Protein AF-A0A0C3NLY5-F1 (afdb_monomer_lite)

Foldseek 3Di:
DVVVVVVVVVVVVVCVVVVVVVVVVVVVVVVVVVVVVVQVVCVVVQWHQDPVGIDHPPPDPPPVVVVVVVVVVVVVVVVVVVVVVVVVVD

Radius of gyration: 30.66 Å; chains: 1; bounding box: 69×48×67 Å

Organism: NCBI:txid870435

Secondary structure (DSSP, 8-state):
-HHHHHHHHHHHHHHHHHHHHHHHHHHHHHHHHHHHHHHHHHHHTTEEEETTEEEE-------HHHHHHHHHHHHHHHHHHHHHHHHS--

Sequence (90 aa):
MARWIDVFSLSVTTMIFVGMILAIIYFARRISSTVEVTKESLKNRGISISDSGVSIKTNKRFDMEHYVDATQRFVLRRHQASNFYLTINN

Structure (mmCIF, N/CA/C/O backbone):
data_AF-A0A0C3NLY5-F1
#
_entry.id   AF-A0A0C3NLY5-F1
#
loop_
_atom_site.group_PDB
_atom_site.id
_atom_site.type_symbol
_atom_site.label_atom_id
_atom_site.label_alt_id
_atom_site.label_comp_id
_atom_site.label_asym_id
_atom_site.label_entity_id
_atom_site.label_seq_id
_atom_site.pdbx_PDB_ins_code
_atom_site.Cartn_x
_atom_site.Cartn_y
_atom_site.Cartn_z
_atom_site.occupancy
_atom_site.B_iso_or_equiv
_atom_site.auth_seq_id
_atom_site.auth_comp_id
_atom_site.auth_asym_id
_atom_site.auth_atom_id
_atom_site.pdbx_PDB_model_num
ATOM 1 N N . MET A 1 1 ? 28.807 2.265 -32.059 1.00 62.03 1 MET A N 1
ATOM 2 C CA . MET A 1 1 ? 28.425 2.767 -30.718 1.00 62.03 1 MET A CA 1
ATOM 3 C C . MET A 1 1 ? 27.009 2.360 -30.285 1.00 62.03 1 MET A C 1
ATOM 5 O O . MET A 1 1 ? 26.785 2.278 -29.089 1.00 62.03 1 MET A O 1
ATOM 9 N N . ALA A 1 2 ? 26.090 2.002 -31.196 1.00 70.62 2 ALA A N 1
ATOM 10 C CA . ALA A 1 2 ? 24.723 1.577 -30.845 1.00 70.62 2 ALA A CA 1
ATOM 11 C C . ALA A 1 2 ? 24.630 0.279 -30.002 1.00 70.62 2 ALA A C 1
ATOM 13 O O . ALA A 1 2 ? 23.867 0.217 -29.052 1.00 70.62 2 ALA A O 1
ATOM 14 N N . ARG A 1 3 ? 25.476 -0.733 -30.249 1.00 82.44 3 ARG A N 1
ATOM 15 C CA . ARG A 1 3 ? 25.387 -2.029 -29.534 1.00 82.44 3 ARG A CA 1
ATOM 16 C C . ARG A 1 3 ? 25.601 -1.951 -28.015 1.00 82.44 3 ARG A C 1
ATOM 18 O O . ARG A 1 3 ? 25.010 -2.735 -27.286 1.00 82.44 3 ARG A O 1
ATOM 25 N N . TRP A 1 4 ? 26.447 -1.036 -27.538 1.00 87.31 4 TRP A N 1
ATOM 26 C CA . TRP A 1 4 ? 26.685 -0.859 -26.098 1.00 87.31 4 TRP A CA 1
ATOM 27 C C . TRP A 1 4 ? 25.548 -0.091 -25.420 1.00 87.31 4 TRP A C 1
ATOM 29 O O . TRP A 1 4 ? 25.200 -0.405 -24.284 1.00 87.31 4 TRP A O 1
ATOM 39 N N . ILE A 1 5 ? 24.942 0.870 -26.130 1.00 91.19 5 ILE A N 1
ATOM 40 C CA . ILE A 1 5 ? 23.796 1.624 -25.614 1.00 91.19 5 ILE A CA 1
ATOM 41 C C . ILE A 1 5 ? 22.552 0.738 -25.511 1.00 91.19 5 ILE A C 1
ATOM 43 O O . ILE A 1 5 ? 21.815 0.863 -24.542 1.00 91.19 5 ILE A O 1
ATOM 47 N N . ASP A 1 6 ? 22.364 -0.204 -26.440 1.00 88.94 6 ASP A N 1
ATOM 48 C CA . ASP A 1 6 ? 21.241 -1.148 -26.403 1.00 88.94 6 ASP A CA 1
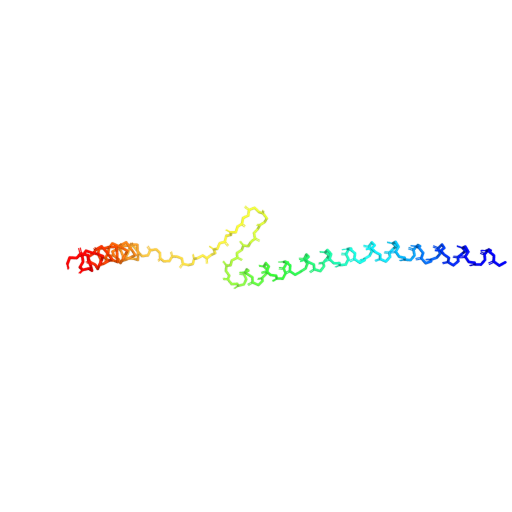ATOM 49 C C . ASP A 1 6 ? 21.335 -2.122 -25.226 1.00 88.94 6 ASP A C 1
ATOM 51 O O . ASP A 1 6 ? 20.353 -2.352 -24.528 1.00 88.94 6 ASP A O 1
ATOM 55 N N . VAL A 1 7 ? 22.523 -2.667 -24.947 1.00 91.38 7 VAL A N 1
ATOM 56 C CA . VAL A 1 7 ? 22.715 -3.571 -23.797 1.00 91.38 7 VAL A CA 1
ATOM 57 C C . VAL A 1 7 ? 22.537 -2.824 -22.475 1.00 91.38 7 VAL A C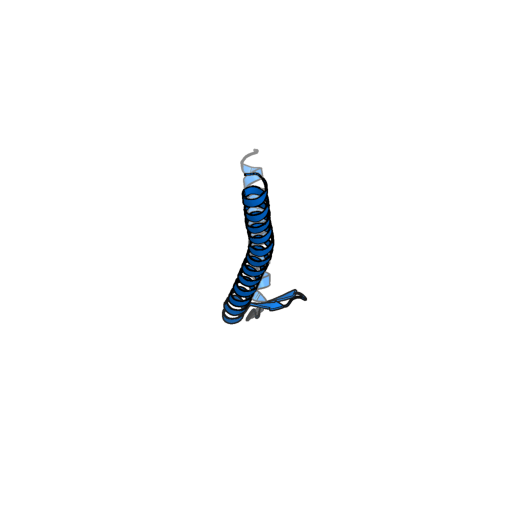 1
ATOM 59 O O . VAL A 1 7 ? 21.956 -3.357 -21.529 1.00 91.38 7 VAL A O 1
ATOM 62 N N . PHE A 1 8 ? 23.005 -1.577 -22.408 1.00 93.88 8 PHE A N 1
ATOM 63 C CA . PHE A 1 8 ? 22.806 -0.728 -21.240 1.00 93.88 8 PHE A CA 1
ATOM 64 C C . PHE A 1 8 ? 21.335 -0.327 -21.059 1.00 93.88 8 PHE A C 1
ATOM 66 O O . PHE A 1 8 ? 20.815 -0.375 -19.947 1.00 93.88 8 PHE A O 1
ATOM 73 N N . SER A 1 9 ? 20.625 0.026 -22.134 1.00 93.44 9 SER A N 1
ATOM 74 C CA . SER A 1 9 ? 19.204 0.380 -22.041 1.00 93.44 9 SER A CA 1
ATOM 75 C C . SER A 1 9 ? 18.359 -0.820 -21.605 1.00 93.44 9 SER A C 1
ATOM 77 O O . SER A 1 9 ? 17.474 -0.667 -20.758 1.00 93.44 9 SER A O 1
ATOM 79 N N . LEU A 1 10 ? 18.690 -2.019 -22.099 1.00 92.56 10 LEU A N 1
ATOM 80 C CA . LEU A 1 10 ? 18.060 -3.280 -21.715 1.00 92.56 10 LEU A CA 1
ATOM 81 C C . LEU A 1 10 ? 18.263 -3.584 -20.223 1.00 92.56 10 LEU A C 1
ATOM 83 O O . LEU A 1 10 ? 17.317 -3.976 -19.536 1.00 92.56 10 LEU A O 1
ATOM 87 N N . SER A 1 11 ? 19.476 -3.393 -19.698 1.00 94.56 11 SER A N 1
ATOM 88 C CA . SER A 1 11 ? 19.755 -3.651 -18.281 1.00 94.56 11 SER A CA 1
ATOM 89 C C . SER A 1 11 ? 19.026 -2.660 -17.372 1.00 94.56 11 SER A C 1
ATOM 91 O O . SER A 1 11 ? 18.406 -3.075 -16.391 1.00 94.56 11 SER A O 1
ATOM 93 N N . VAL A 1 12 ? 19.014 -1.374 -17.733 1.00 96.12 12 VAL A N 1
ATOM 94 C CA . VAL A 1 12 ? 18.326 -0.320 -16.976 1.00 96.12 12 VAL A CA 1
ATOM 95 C C . VAL A 1 12 ? 16.818 -0.553 -16.951 1.00 96.12 12 VAL A C 1
ATOM 97 O O . VAL A 1 12 ? 16.214 -0.536 -15.879 1.00 96.12 12 VAL A O 1
ATOM 100 N N . THR A 1 13 ? 16.196 -0.821 -18.100 1.00 94.38 13 THR A N 1
ATOM 101 C CA . THR A 1 13 ? 14.751 -1.100 -18.148 1.00 94.38 13 THR A CA 1
ATOM 102 C C . THR A 1 13 ? 14.394 -2.345 -17.345 1.00 94.38 13 THR A C 1
ATOM 104 O O . THR A 1 13 ? 13.476 -2.293 -16.527 1.00 94.38 13 THR A O 1
ATOM 107 N N . THR A 1 14 ? 15.158 -3.432 -17.483 1.00 95.50 14 THR A N 1
ATOM 108 C CA . THR A 1 14 ? 14.941 -4.660 -16.699 1.00 95.50 14 THR A CA 1
ATOM 109 C C . THR A 1 14 ? 15.053 -4.398 -15.195 1.00 95.50 14 THR A C 1
ATOM 111 O O . THR A 1 14 ? 14.205 -4.844 -14.422 1.00 95.50 14 THR A O 1
ATOM 114 N N . MET A 1 15 ? 16.054 -3.624 -14.768 1.00 96.56 15 MET A N 1
ATOM 115 C CA . MET A 1 15 ? 16.241 -3.259 -13.364 1.00 96.56 15 MET A CA 1
ATOM 116 C C . MET A 1 15 ? 15.073 -2.427 -12.824 1.00 96.56 15 MET A C 1
ATOM 118 O O . MET A 1 15 ? 14.633 -2.662 -11.699 1.00 96.56 15 MET A O 1
ATOM 122 N N . ILE A 1 16 ? 14.532 -1.500 -13.620 1.00 96.69 16 ILE A N 1
ATOM 123 C CA . ILE A 1 16 ? 13.356 -0.705 -13.242 1.00 96.69 16 ILE A CA 1
ATOM 124 C C . ILE A 1 16 ? 12.129 -1.605 -13.073 1.00 96.69 16 ILE A C 1
ATOM 126 O O . ILE A 1 16 ? 11.434 -1.489 -12.066 1.00 96.69 16 ILE A O 1
ATOM 130 N N . PHE A 1 17 ? 11.877 -2.529 -14.004 1.00 95.88 17 PHE A N 1
ATOM 131 C CA . PHE A 1 17 ? 10.738 -3.448 -13.909 1.00 95.88 17 PHE A CA 1
ATOM 132 C C . PHE A 1 17 ? 10.826 -4.350 -12.675 1.00 95.88 17 PHE A C 1
ATOM 134 O O . PHE A 1 17 ? 9.874 -4.431 -11.896 1.00 95.88 17 PHE A O 1
ATOM 141 N N . VAL A 1 18 ? 11.979 -4.985 -12.449 1.00 96.38 18 VAL A N 1
ATOM 142 C CA . VAL A 1 18 ? 12.194 -5.842 -11.273 1.00 96.38 18 VAL A CA 1
ATOM 143 C C . VAL A 1 18 ? 12.116 -5.021 -9.985 1.00 96.38 18 VAL A C 1
ATOM 145 O O . VAL A 1 18 ? 11.442 -5.419 -9.034 1.00 96.38 18 VAL A O 1
ATOM 148 N N . GLY A 1 19 ? 12.752 -3.849 -9.963 1.00 95.88 19 GLY A N 1
ATOM 149 C CA . GLY A 1 19 ? 12.728 -2.939 -8.824 1.00 95.88 19 GLY A CA 1
ATOM 150 C C . GLY A 1 19 ? 11.314 -2.484 -8.471 1.00 95.88 19 GLY A C 1
ATOM 151 O O . GLY A 1 19 ? 10.949 -2.488 -7.297 1.00 95.88 19 GLY A O 1
ATOM 152 N N . MET A 1 20 ? 10.488 -2.166 -9.469 1.00 96.12 20 MET A N 1
ATOM 153 C CA . MET A 1 20 ? 9.102 -1.745 -9.263 1.00 96.12 20 MET A CA 1
ATOM 154 C C . MET A 1 20 ? 8.243 -2.871 -8.676 1.00 96.12 20 MET A C 1
ATOM 156 O O . MET A 1 20 ? 7.501 -2.635 -7.722 1.00 96.12 20 MET A O 1
ATOM 160 N N . ILE A 1 21 ? 8.384 -4.104 -9.174 1.00 95.12 21 ILE A N 1
ATOM 161 C CA . ILE A 1 21 ? 7.673 -5.272 -8.627 1.00 95.12 21 ILE A CA 1
ATOM 162 C C . ILE A 1 21 ? 8.059 -5.494 -7.160 1.00 95.12 21 ILE A C 1
ATOM 164 O O . ILE A 1 21 ? 7.188 -5.631 -6.297 1.00 95.12 21 ILE A O 1
ATOM 168 N N . LEU A 1 22 ? 9.359 -5.484 -6.854 1.00 93.81 22 LEU A N 1
ATOM 169 C CA . LEU A 1 22 ? 9.845 -5.660 -5.486 1.00 93.81 22 LEU A CA 1
ATOM 170 C C . LEU A 1 22 ? 9.382 -4.529 -4.562 1.00 93.81 22 LEU A C 1
ATOM 172 O O . LEU A 1 22 ? 8.991 -4.799 -3.426 1.00 93.81 22 LEU A O 1
ATOM 176 N N . ALA A 1 23 ? 9.369 -3.285 -5.046 1.00 93.75 23 ALA A N 1
ATOM 177 C CA . ALA A 1 23 ? 8.884 -2.136 -4.292 1.00 93.75 23 ALA A CA 1
ATOM 178 C C . ALA A 1 23 ? 7.403 -2.289 -3.919 1.00 93.75 23 ALA A C 1
ATOM 180 O O . ALA A 1 23 ? 7.050 -2.100 -2.755 1.00 93.75 23 ALA A O 1
ATOM 181 N N . ILE A 1 24 ? 6.552 -2.697 -4.868 1.00 93.88 24 ILE A N 1
ATOM 182 C CA . ILE A 1 24 ? 5.121 -2.933 -4.623 1.00 93.88 24 ILE A CA 1
ATOM 183 C C . ILE A 1 24 ? 4.929 -4.042 -3.583 1.00 93.88 24 ILE A C 1
ATOM 185 O O . ILE A 1 24 ? 4.187 -3.855 -2.618 1.00 93.88 24 ILE A O 1
ATOM 189 N N . ILE A 1 25 ? 5.628 -5.173 -3.731 1.00 93.25 25 ILE A N 1
ATOM 190 C CA . ILE A 1 25 ? 5.544 -6.292 -2.779 1.00 93.25 25 ILE A CA 1
ATOM 191 C C . ILE A 1 25 ? 5.986 -5.847 -1.383 1.00 93.25 25 ILE A C 1
ATOM 193 O O . ILE A 1 25 ? 5.328 -6.165 -0.390 1.00 93.25 25 ILE A O 1
ATOM 197 N N . TYR A 1 26 ? 7.086 -5.100 -1.290 1.00 92.25 26 TYR A N 1
ATOM 198 C CA . TYR A 1 26 ? 7.592 -4.603 -0.018 1.00 92.25 26 TYR A CA 1
ATOM 199 C C . TYR A 1 26 ? 6.589 -3.658 0.651 1.00 92.25 26 TYR A C 1
ATOM 201 O O . TYR A 1 26 ? 6.313 -3.794 1.843 1.00 92.25 26 TYR A O 1
ATOM 209 N N . PHE A 1 27 ? 5.984 -2.751 -0.118 1.00 89.44 27 PHE A N 1
ATOM 210 C CA . PHE A 1 27 ? 4.980 -1.819 0.388 1.00 89.44 27 PHE A CA 1
ATOM 211 C C . PHE A 1 27 ? 3.717 -2.545 0.873 1.00 89.44 27 PHE A C 1
ATOM 213 O O . PHE A 1 27 ? 3.244 -2.287 1.980 1.00 89.44 27 PHE A O 1
ATOM 220 N N . ALA A 1 28 ? 3.222 -3.516 0.101 1.00 82.56 28 ALA A N 1
ATOM 221 C CA . ALA A 1 28 ? 2.066 -4.333 0.469 1.00 82.56 28 ALA A CA 1
ATOM 222 C C . ALA A 1 28 ? 2.306 -5.136 1.761 1.00 82.56 28 ALA A C 1
ATOM 224 O O . ALA A 1 28 ? 1.446 -5.181 2.647 1.00 82.56 28 ALA A O 1
ATOM 225 N N . ARG A 1 29 ? 3.503 -5.719 1.915 1.00 82.06 29 ARG A N 1
ATOM 226 C CA . ARG A 1 29 ? 3.898 -6.429 3.143 1.00 82.06 29 ARG A CA 1
ATOM 227 C C . ARG A 1 29 ? 3.966 -5.492 4.346 1.00 82.06 29 ARG A C 1
ATOM 229 O O . ARG A 1 29 ? 3.494 -5.857 5.417 1.00 82.06 29 ARG A O 1
ATOM 236 N N . ARG A 1 30 ? 4.482 -4.274 4.165 1.00 80.62 30 ARG A N 1
ATOM 237 C CA . ARG A 1 30 ? 4.598 -3.265 5.230 1.00 80.62 30 ARG A CA 1
ATOM 238 C C . ARG A 1 30 ? 3.240 -2.777 5.732 1.00 80.62 30 ARG A C 1
ATOM 240 O O . ARG A 1 30 ? 3.069 -2.543 6.927 1.00 80.62 30 ARG A O 1
ATOM 247 N N . ILE A 1 31 ? 2.271 -2.635 4.828 1.00 76.81 31 ILE A N 1
ATOM 248 C CA . ILE A 1 31 ? 0.886 -2.310 5.189 1.00 76.81 31 ILE A CA 1
ATOM 249 C C . ILE A 1 31 ? 0.274 -3.475 5.970 1.00 76.81 31 ILE A C 1
ATOM 251 O O . ILE A 1 31 ? -0.275 -3.257 7.046 1.00 76.81 31 ILE A O 1
ATOM 255 N N . SER A 1 32 ? 0.437 -4.706 5.478 1.00 71.69 32 SER A N 1
ATOM 256 C CA . SER A 1 32 ? -0.101 -5.909 6.127 1.00 71.69 32 SER A CA 1
ATOM 257 C C . SER A 1 32 ? 0.435 -6.076 7.551 1.00 71.69 32 SER A C 1
ATOM 259 O O . SER A 1 32 ? -0.349 -6.230 8.483 1.00 71.69 32 SER A O 1
ATOM 261 N N . SER A 1 33 ? 1.748 -5.923 7.749 1.00 68.81 33 SER A N 1
ATOM 262 C CA . SER A 1 33 ? 2.362 -6.019 9.077 1.00 68.81 33 SER A CA 1
ATOM 263 C C . SER A 1 33 ? 1.928 -4.884 10.007 1.00 68.81 33 SER A C 1
ATOM 265 O O . SER A 1 33 ? 1.774 -5.085 11.206 1.00 68.81 33 SER A O 1
ATOM 267 N N . THR A 1 34 ? 1.693 -3.682 9.473 1.00 67.75 34 THR A N 1
ATOM 268 C CA . THR A 1 34 ? 1.202 -2.544 10.267 1.00 67.75 34 THR A CA 1
ATOM 269 C C . THR A 1 34 ? -0.243 -2.763 10.711 1.00 67.75 34 THR A C 1
ATOM 271 O O . THR A 1 34 ? -0.590 -2.479 11.859 1.00 67.75 34 THR A O 1
ATOM 274 N N . VAL A 1 35 ? -1.089 -3.297 9.826 1.00 68.81 35 VAL A N 1
ATOM 275 C CA . VAL A 1 35 ? -2.470 -3.670 10.159 1.00 68.81 35 VAL A CA 1
ATOM 276 C C . VAL A 1 35 ? -2.482 -4.773 11.211 1.00 68.81 35 VAL A C 1
ATOM 278 O O . VAL A 1 35 ? -3.274 -4.703 12.145 1.00 68.81 35 VAL A O 1
ATOM 281 N N . GLU A 1 36 ? -1.588 -5.751 11.112 1.00 70.56 36 GLU A N 1
ATOM 282 C CA . GLU A 1 36 ? -1.477 -6.851 12.069 1.00 70.56 36 GLU A CA 1
ATOM 283 C C . GLU A 1 36 ? -1.042 -6.367 13.462 1.00 70.56 36 GLU A C 1
ATOM 285 O O . GLU A 1 36 ? -1.732 -6.636 14.444 1.00 70.56 36 GLU A O 1
ATOM 290 N N . VAL A 1 37 ? -0.007 -5.522 13.544 1.00 70.44 37 VAL A N 1
ATOM 291 C CA . VAL A 1 37 ? 0.420 -4.869 14.799 1.00 70.44 37 VAL A CA 1
ATOM 292 C C . VAL A 1 37 ? -0.687 -3.980 15.380 1.00 70.44 37 VAL A C 1
ATOM 294 O O . VAL A 1 37 ? -0.883 -3.918 16.594 1.00 70.44 37 VAL A O 1
ATOM 297 N N . THR A 1 38 ? -1.462 -3.306 14.527 1.00 67.31 38 THR A N 1
ATOM 298 C CA . THR A 1 38 ? -2.601 -2.484 14.965 1.00 67.31 38 THR A CA 1
ATOM 299 C C . THR A 1 38 ? -3.743 -3.352 15.496 1.00 67.31 38 THR A C 1
ATOM 301 O O . THR A 1 38 ? -4.293 -3.046 16.555 1.00 67.31 38 THR A O 1
ATOM 304 N N . LYS A 1 39 ? -4.065 -4.465 14.818 1.00 65.31 39 LYS A N 1
ATOM 305 C CA . LYS A 1 39 ? -5.028 -5.475 15.289 1.00 65.31 39 LYS A CA 1
ATOM 306 C C . LYS A 1 39 ? -4.594 -6.037 16.649 1.00 65.31 39 LYS A C 1
ATOM 308 O O . LYS A 1 39 ? -5.430 -6.172 17.540 1.00 65.31 39 LYS A O 1
ATOM 313 N N . GLU A 1 40 ? -3.306 -6.306 16.844 1.00 67.88 40 GLU A N 1
ATOM 314 C CA . GLU A 1 40 ? -2.758 -6.814 18.106 1.00 67.88 40 GLU A CA 1
ATOM 315 C C . GLU A 1 40 ? -2.798 -5.771 19.238 1.00 67.88 40 GLU A C 1
ATOM 317 O O . GLU A 1 40 ? -3.253 -6.063 20.346 1.00 67.88 40 GLU A O 1
ATOM 322 N N . SER A 1 41 ? -2.433 -4.519 18.950 1.00 66.50 41 SER A N 1
ATOM 323 C CA . SER A 1 41 ? -2.547 -3.398 19.894 1.00 66.50 41 SER A CA 1
ATOM 324 C C . SER A 1 41 ? -4.001 -3.142 20.321 1.00 66.50 41 SER A C 1
ATOM 326 O O . SER A 1 41 ? -4.288 -2.925 21.502 1.00 66.50 41 SER A O 1
ATOM 328 N N . LEU A 1 42 ? -4.948 -3.239 19.382 1.00 63.75 42 LEU A N 1
ATOM 329 C CA . LEU A 1 42 ? -6.385 -3.128 19.656 1.00 63.75 42 LEU A CA 1
ATOM 330 C C . LEU A 1 42 ? -6.900 -4.315 20.478 1.00 63.75 42 LEU A C 1
ATOM 332 O O . LEU A 1 42 ? -7.675 -4.108 21.415 1.00 63.75 42 LEU A O 1
ATOM 336 N N . LYS A 1 43 ? -6.402 -5.530 20.220 1.00 65.94 43 LYS A N 1
ATOM 337 C CA . LYS A 1 43 ? -6.719 -6.729 21.009 1.00 65.94 43 LYS A CA 1
ATOM 338 C C . LYS A 1 43 ? -6.271 -6.581 22.464 1.00 65.94 43 LYS A C 1
ATOM 340 O O . LYS A 1 43 ? -7.056 -6.884 23.362 1.00 65.94 43 LYS A O 1
ATOM 345 N N . ASN A 1 44 ? -5.078 -6.034 22.705 1.00 69.12 44 ASN A N 1
ATOM 346 C CA . ASN A 1 44 ? -4.584 -5.726 24.055 1.00 69.12 44 ASN A CA 1
ATOM 347 C C . ASN A 1 44 ? -5.429 -4.661 24.775 1.00 69.12 44 ASN A C 1
ATOM 349 O O . ASN A 1 44 ? -5.516 -4.663 26.000 1.00 69.12 44 ASN A O 1
ATOM 353 N N . ARG A 1 45 ? -6.105 -3.787 24.023 1.00 67.81 45 ARG A N 1
ATOM 354 C CA . ARG A 1 45 ? -7.066 -2.794 24.537 1.00 67.81 45 ARG A CA 1
ATOM 355 C C . ARG A 1 45 ? -8.506 -3.322 24.647 1.00 67.81 45 ARG A C 1
ATOM 357 O O . ARG A 1 45 ? -9.408 -2.553 24.964 1.00 67.81 45 ARG A O 1
ATOM 364 N N . GLY A 1 46 ? -8.738 -4.615 24.401 1.00 63.22 46 GLY A N 1
ATOM 365 C CA . GLY A 1 46 ? -10.054 -5.258 24.511 1.00 63.22 46 GLY A CA 1
ATOM 366 C C . GLY A 1 46 ? -10.923 -5.191 23.248 1.00 63.22 46 GLY A C 1
ATOM 367 O O . GLY A 1 46 ? -12.096 -5.559 23.296 1.00 63.22 46 GLY A O 1
ATOM 368 N N . ILE A 1 47 ? -10.374 -4.752 22.114 1.00 58.16 47 ILE A N 1
ATOM 369 C CA . ILE A 1 47 ? -11.067 -4.659 20.823 1.00 58.16 47 ILE A CA 1
ATOM 370 C C . ILE A 1 47 ? -10.507 -5.738 19.890 1.00 58.16 47 ILE A C 1
ATOM 372 O O . ILE A 1 47 ? -9.405 -5.613 19.365 1.00 58.16 47 ILE A O 1
ATOM 376 N N . SER A 1 48 ? -11.256 -6.816 19.666 1.00 64.19 48 SER A N 1
ATOM 377 C CA . SER A 1 48 ? -10.885 -7.857 18.701 1.00 64.19 48 SER A CA 1
ATOM 378 C C . SER A 1 48 ? -11.458 -7.530 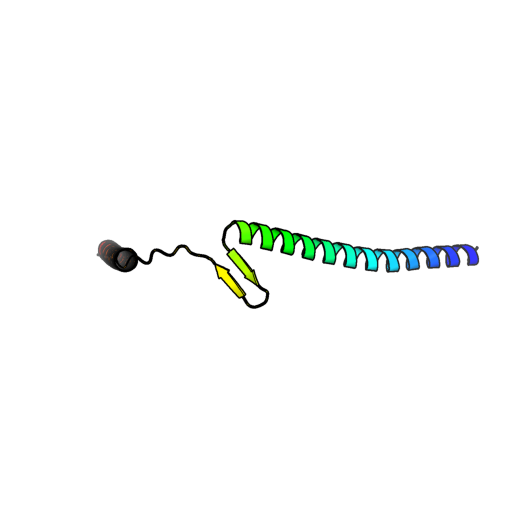17.323 1.00 64.19 48 SER A C 1
ATOM 380 O O . SER A 1 48 ? -12.676 -7.513 17.147 1.00 64.19 48 SER A O 1
ATOM 382 N N . ILE A 1 49 ? -10.588 -7.283 16.344 1.00 61.44 49 ILE A N 1
ATOM 383 C CA . ILE A 1 49 ? -10.968 -7.020 14.950 1.00 61.44 49 ILE A CA 1
ATOM 384 C C . ILE A 1 49 ? -10.739 -8.295 14.136 1.00 61.44 49 ILE A C 1
ATOM 386 O O . ILE A 1 49 ? -9.605 -8.761 14.025 1.00 61.44 49 ILE A O 1
ATOM 390 N N . SER A 1 50 ? -11.812 -8.848 13.572 1.00 67.94 50 SER A N 1
ATOM 391 C CA . SER A 1 50 ? -11.780 -9.966 12.621 1.00 67.94 50 SER A CA 1
ATOM 392 C C . SER A 1 50 ? -12.190 -9.486 11.229 1.00 67.94 50 SER A C 1
ATOM 394 O O . SER A 1 50 ? -12.843 -8.449 11.105 1.00 67.94 50 SER A O 1
ATOM 396 N N . ASP A 1 51 ? -11.857 -10.246 10.186 1.00 55.56 51 ASP A N 1
ATOM 397 C CA . ASP A 1 51 ? -12.233 -9.895 8.807 1.00 55.56 51 ASP A CA 1
ATOM 398 C C . ASP A 1 51 ? -13.759 -9.934 8.576 1.00 55.56 51 ASP A C 1
ATOM 400 O O . ASP A 1 51 ? -14.258 -9.313 7.645 1.00 55.56 51 ASP A O 1
ATOM 404 N N . SER A 1 52 ? -14.515 -10.587 9.469 1.00 67.12 52 SER A N 1
ATOM 405 C CA . SER A 1 52 ? -15.984 -10.620 9.479 1.00 67.12 52 SER A CA 1
ATOM 406 C C . SER A 1 52 ? -16.640 -9.561 10.378 1.00 67.12 52 SER A C 1
ATOM 408 O O . SER A 1 52 ? -17.865 -9.500 10.443 1.00 67.12 52 SER A O 1
ATOM 410 N N . GLY A 1 53 ? -15.867 -8.742 11.103 1.00 57.12 53 GLY A N 1
ATOM 411 C CA . GLY A 1 53 ? -16.415 -7.705 11.985 1.00 57.12 53 GLY A CA 1
ATOM 412 C C . GLY A 1 53 ? -15.573 -7.385 13.224 1.00 57.12 53 GLY A C 1
ATOM 413 O O . GLY A 1 53 ? -14.621 -8.089 13.572 1.00 57.12 53 GLY A O 1
ATOM 414 N N . VAL A 1 54 ? -15.950 -6.301 13.910 1.00 63.31 54 VAL A N 1
ATOM 415 C CA . VAL A 1 54 ? -15.293 -5.792 15.125 1.00 63.31 54 VAL A CA 1
ATOM 416 C C . VAL A 1 54 ? -16.085 -6.219 16.362 1.00 63.31 54 VAL A C 1
ATOM 418 O O . VAL A 1 54 ? -17.240 -5.841 16.524 1.00 63.31 54 VAL A O 1
ATOM 421 N N . SER A 1 55 ? -15.453 -6.973 17.260 1.00 58.53 55 SER A N 1
ATOM 422 C CA . SER A 1 55 ? -16.007 -7.359 18.561 1.00 58.53 55 SER A CA 1
ATOM 423 C C . SER A 1 55 ? -15.266 -6.611 19.667 1.00 58.53 55 SER A C 1
ATOM 425 O O . SER A 1 55 ? -14.067 -6.799 19.874 1.00 58.53 55 SER A O 1
ATOM 427 N N . ILE A 1 56 ? -15.973 -5.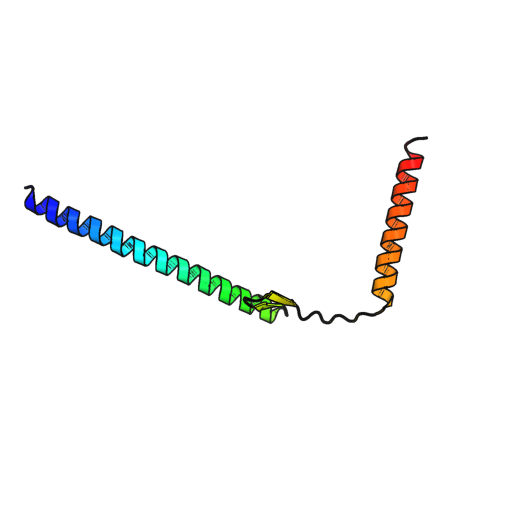737 20.378 1.00 61.94 56 ILE A N 1
ATOM 428 C CA . ILE A 1 56 ? -15.436 -4.987 21.516 1.00 61.94 56 ILE A CA 1
ATOM 429 C C . ILE A 1 56 ? -15.832 -5.745 22.781 1.00 61.94 56 ILE A C 1
ATOM 431 O O . ILE A 1 56 ? -17.022 -5.863 23.075 1.00 61.94 56 ILE A O 1
ATOM 435 N N . LYS A 1 57 ? -14.856 -6.227 23.563 1.00 59.34 57 LYS A N 1
ATOM 436 C CA . LYS A 1 57 ? -15.106 -6.696 24.933 1.00 59.34 57 LYS A CA 1
ATOM 437 C C . LYS A 1 57 ? -15.398 -5.480 25.803 1.00 59.34 57 LYS A C 1
ATOM 439 O O . LYS A 1 57 ? -14.538 -4.969 26.512 1.00 59.34 57 LYS A O 1
ATOM 444 N N . THR A 1 58 ? -16.624 -4.984 25.723 1.00 54.69 58 THR A N 1
ATOM 445 C CA . THR A 1 58 ? -17.115 -4.008 26.684 1.00 54.69 58 THR A CA 1
ATOM 446 C C . THR A 1 58 ? -17.452 -4.762 27.969 1.00 54.69 58 THR A C 1
ATOM 448 O O . THR A 1 58 ? -18.263 -5.687 27.964 1.00 54.69 58 THR A O 1
ATOM 451 N N . ASN A 1 59 ? -16.802 -4.404 29.079 1.00 51.41 59 ASN A N 1
ATOM 452 C CA . ASN A 1 59 ? -17.264 -4.783 30.412 1.00 51.41 59 ASN A CA 1
ATOM 453 C C . ASN A 1 59 ? -18.506 -3.934 30.706 1.00 51.41 59 ASN A C 1
ATOM 455 O O . ASN A 1 59 ? -18.453 -2.922 31.404 1.00 51.41 59 ASN A O 1
ATOM 459 N N . LYS A 1 60 ? -19.601 -4.255 30.016 1.00 51.91 60 LYS A N 1
ATOM 460 C CA . LYS A 1 60 ? -20.827 -3.480 30.082 1.00 51.91 60 LYS A CA 1
ATOM 461 C C . LYS A 1 60 ? -21.598 -3.952 31.296 1.00 51.91 60 LYS A C 1
ATOM 463 O O . LYS A 1 60 ? -22.438 -4.843 31.215 1.00 51.91 60 LYS A O 1
ATOM 468 N N . ARG A 1 61 ? -21.295 -3.325 32.427 1.00 58.53 61 ARG A N 1
ATOM 469 C CA . ARG A 1 61 ? -22.214 -3.244 33.556 1.00 58.53 61 ARG A CA 1
ATOM 470 C C . ARG A 1 61 ? -23.406 -2.415 33.071 1.00 58.53 61 ARG A C 1
ATOM 472 O O . ARG A 1 61 ? -23.404 -1.190 33.121 1.00 58.53 61 ARG A O 1
ATOM 479 N N . PHE A 1 62 ? -24.360 -3.082 32.425 1.00 56.12 62 PHE A N 1
ATOM 480 C CA . PHE A 1 62 ? -25.655 -2.506 32.083 1.00 56.12 62 PHE A CA 1
ATOM 481 C C . PHE A 1 62 ? -26.467 -2.383 33.374 1.00 56.12 62 PHE A C 1
ATOM 483 O O . PHE A 1 62 ? -27.449 -3.093 33.572 1.00 56.12 62 PHE A O 1
ATOM 490 N N . ASP A 1 63 ? -26.040 -1.501 34.271 1.00 59.88 63 ASP A N 1
ATOM 491 C CA . ASP A 1 63 ? -26.911 -1.091 35.357 1.00 59.88 63 ASP A CA 1
ATOM 492 C C . ASP A 1 63 ? -28.022 -0.257 34.710 1.00 59.88 63 ASP A C 1
ATOM 494 O O . ASP A 1 63 ? -27.773 0.727 34.006 1.00 59.88 63 ASP A O 1
ATOM 498 N N . MET A 1 64 ? -29.259 -0.725 34.865 1.00 60.09 64 MET A N 1
ATOM 499 C CA . MET A 1 64 ? -30.469 -0.166 34.250 1.00 60.09 64 MET A CA 1
ATOM 500 C C . MET A 1 64 ? -30.604 1.349 34.513 1.00 60.09 64 MET A C 1
ATOM 502 O O . MET A 1 64 ? -31.149 2.087 33.691 1.00 60.09 64 MET A O 1
ATOM 506 N N . GLU A 1 65 ? -30.015 1.822 35.614 1.00 62.97 65 GLU A N 1
ATOM 507 C CA . GLU A 1 65 ? -29.886 3.227 36.004 1.00 62.97 65 GLU A CA 1
ATOM 508 C C . GLU A 1 65 ? -29.214 4.101 34.936 1.00 62.97 65 GLU A C 1
ATOM 510 O O . GLU A 1 65 ? -29.688 5.202 34.657 1.00 62.97 65 GLU A O 1
ATOM 515 N N . HIS A 1 66 ? -28.164 3.613 34.266 1.00 62.78 66 HIS A N 1
ATOM 516 C CA . HIS A 1 66 ? -27.447 4.405 33.262 1.00 62.78 66 HIS A CA 1
ATOM 517 C C . HIS A 1 66 ? -28.285 4.672 32.003 1.00 62.78 66 HIS A C 1
ATOM 519 O O . HIS A 1 66 ? -28.117 5.710 31.359 1.00 62.78 66 HIS A O 1
ATOM 525 N N . TYR A 1 67 ? -29.201 3.766 31.648 1.00 61.44 67 TYR A N 1
ATOM 526 C CA . TYR A 1 67 ? -30.117 3.965 30.520 1.00 61.44 67 TYR A CA 1
ATOM 527 C C . TYR A 1 67 ? -31.196 5.008 30.847 1.00 61.44 67 TYR A C 1
ATOM 529 O O . TYR A 1 67 ? -31.529 5.860 30.015 1.00 61.44 67 TYR A O 1
ATOM 537 N N . VAL A 1 68 ? -31.710 4.966 32.080 1.00 65.31 68 VAL A N 1
ATOM 538 C CA . VAL A 1 68 ? -32.701 5.926 32.580 1.00 65.31 68 VAL A CA 1
ATOM 539 C C . VAL A 1 68 ? -32.087 7.323 32.685 1.00 65.31 68 VAL A C 1
ATOM 541 O O . VAL A 1 68 ? -32.669 8.276 32.168 1.00 65.31 68 VAL A O 1
ATOM 544 N N . ASP A 1 69 ? -30.877 7.446 33.233 1.00 70.94 69 ASP A N 1
ATOM 545 C CA . ASP A 1 69 ? -30.161 8.721 33.354 1.00 70.94 69 ASP A CA 1
ATOM 546 C C . ASP A 1 69 ? -29.814 9.336 31.982 1.00 70.94 69 ASP A C 1
ATOM 548 O O . ASP A 1 69 ? -30.030 10.529 31.750 1.00 70.94 69 ASP A O 1
ATOM 552 N N . ALA A 1 70 ? -29.365 8.527 31.013 1.00 69.19 70 ALA A N 1
ATOM 553 C CA . ALA A 1 70 ? -29.086 9.004 29.655 1.00 69.19 70 ALA A CA 1
ATOM 554 C C . ALA A 1 70 ? -30.344 9.551 28.956 1.00 69.19 70 ALA A C 1
ATOM 556 O O . ALA A 1 70 ? -30.290 10.590 28.291 1.00 69.19 70 ALA A O 1
ATOM 557 N N . THR A 1 71 ? -31.487 8.889 29.147 1.00 68.06 71 THR A N 1
ATOM 558 C CA . THR A 1 71 ? -32.774 9.331 28.593 1.00 68.06 71 THR A CA 1
ATOM 559 C C . THR A 1 71 ? 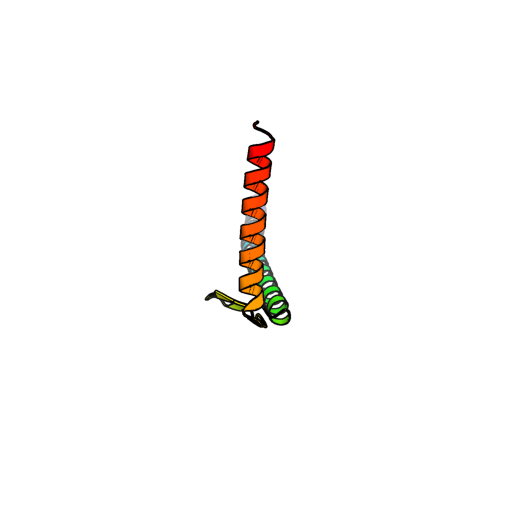-33.258 10.605 29.284 1.00 68.06 71 THR A C 1
ATOM 561 O O . THR A 1 71 ? -33.648 11.562 28.616 1.00 68.06 71 THR A O 1
ATOM 564 N N . GLN A 1 72 ? -33.168 10.667 30.614 1.00 62.78 72 GLN A N 1
ATOM 565 C CA . GLN A 1 72 ? -33.602 11.823 31.399 1.00 62.78 72 GLN A CA 1
ATOM 566 C C . GLN A 1 72 ? -32.773 13.071 31.094 1.00 62.78 72 GLN A C 1
ATOM 568 O O . GLN A 1 72 ? -33.340 14.136 30.848 1.00 62.78 72 GLN A O 1
ATOM 573 N N . ARG A 1 73 ? -31.442 12.958 31.007 1.00 70.06 73 ARG A N 1
ATOM 574 C CA . ARG A 1 73 ? -30.586 14.091 30.612 1.00 70.06 73 ARG A CA 1
ATOM 575 C C . ARG A 1 73 ? -30.881 14.568 29.196 1.00 70.06 73 ARG A C 1
ATOM 577 O O . ARG A 1 73 ? -30.826 15.767 28.934 1.00 70.06 73 ARG A O 1
ATOM 584 N N . PHE A 1 74 ? -31.191 13.657 28.280 1.00 67.69 74 PHE A N 1
ATOM 585 C CA . PHE A 1 74 ? -31.513 14.012 26.903 1.00 67.69 74 PHE A CA 1
ATOM 586 C C . PHE A 1 74 ? -32.862 14.737 26.789 1.00 67.69 74 PHE A C 1
ATOM 588 O O . PHE A 1 74 ? -32.960 15.753 26.099 1.00 67.69 74 PHE A O 1
ATOM 595 N N . VAL A 1 75 ? -33.873 14.272 27.527 1.00 69.56 75 VAL A N 1
ATOM 596 C CA . VAL A 1 75 ? -35.190 14.917 27.630 1.00 69.56 75 VAL A CA 1
ATOM 597 C C . VAL A 1 75 ? -35.064 16.305 28.266 1.00 69.56 75 VAL A C 1
ATOM 599 O O . VAL A 1 75 ? -35.521 17.287 27.681 1.00 69.56 75 VAL A O 1
ATOM 602 N N . LEU A 1 76 ? -34.350 16.430 29.389 1.00 69.38 76 LEU A N 1
ATOM 603 C CA . LEU A 1 76 ? -34.114 17.718 30.055 1.00 69.38 76 LEU A CA 1
ATOM 604 C C . LEU A 1 76 ? -33.365 18.715 29.158 1.00 69.38 76 LEU A C 1
ATOM 606 O O . LEU A 1 76 ? -33.750 19.882 29.087 1.00 69.38 76 LEU A O 1
ATOM 610 N N . ARG A 1 77 ? -32.343 18.267 28.416 1.00 66.06 77 ARG A N 1
ATOM 611 C CA . ARG A 1 77 ? -31.614 19.122 27.460 1.00 66.06 77 ARG A CA 1
ATOM 612 C C . ARG A 1 77 ? -32.497 19.594 26.305 1.00 66.06 77 ARG A C 1
ATOM 614 O O . ARG A 1 77 ? -32.395 20.752 25.911 1.00 66.06 77 ARG A O 1
ATOM 621 N N . ARG A 1 78 ? -33.383 18.740 25.779 1.00 60.84 78 ARG A N 1
ATOM 622 C CA . ARG A 1 78 ? -34.340 19.138 24.730 1.00 60.84 78 ARG A CA 1
ATOM 623 C C . ARG A 1 78 ? -35.372 20.143 25.229 1.00 60.84 78 ARG A C 1
ATOM 625 O O . ARG A 1 78 ? -35.652 21.108 24.524 1.00 60.84 78 ARG A O 1
ATOM 632 N N . HIS A 1 79 ? -35.893 19.959 26.439 1.00 63.34 79 HIS A N 1
ATOM 633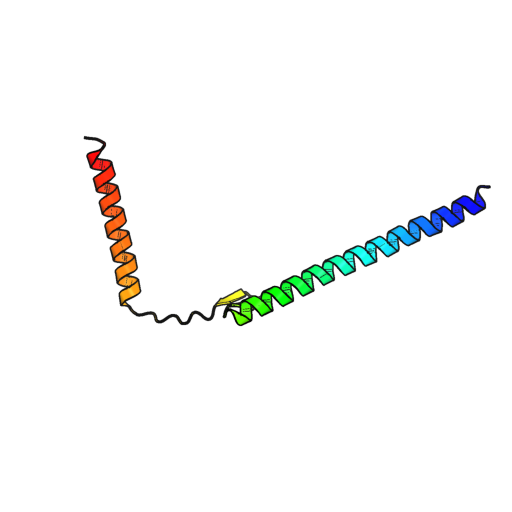 C CA . HIS A 1 79 ? -36.850 20.901 27.019 1.00 63.34 79 HIS A CA 1
ATOM 634 C C . HIS A 1 79 ? -36.214 22.257 27.356 1.00 63.34 79 HIS A C 1
ATOM 636 O O . HIS A 1 79 ? -36.819 23.290 27.077 1.00 63.34 79 HIS A O 1
ATOM 642 N N . GLN A 1 80 ? -34.977 22.290 27.864 1.00 62.47 80 GLN A N 1
ATOM 643 C CA . GLN A 1 80 ? -34.260 23.554 28.085 1.00 62.47 80 GLN A CA 1
ATOM 644 C C . GLN A 1 80 ? -33.951 24.291 26.775 1.00 62.47 80 GLN A C 1
ATOM 646 O O . GLN A 1 80 ? -34.122 25.505 26.711 1.00 62.47 80 GLN A O 1
ATOM 651 N N . ALA A 1 81 ? -33.561 23.575 25.715 1.00 60.09 81 ALA A N 1
ATOM 652 C CA . ALA A 1 81 ? -33.326 24.182 24.404 1.00 60.09 81 ALA A CA 1
ATOM 653 C C . ALA A 1 81 ? -34.608 24.782 23.798 1.00 60.09 81 ALA A C 1
ATOM 655 O O . ALA A 1 81 ? -34.560 25.857 23.203 1.00 60.09 81 ALA A O 1
ATOM 656 N N . SER A 1 82 ? -35.756 24.125 24.000 1.00 59.06 82 SER A N 1
ATOM 657 C CA . SER A 1 82 ? -37.063 24.626 23.556 1.00 59.06 82 SER A CA 1
ATOM 658 C C . SER A 1 82 ? -37.488 25.894 24.302 1.00 59.06 82 SER A C 1
ATOM 660 O O . SER A 1 82 ? -37.990 26.824 23.678 1.00 59.06 82 SER A O 1
ATOM 662 N N . ASN A 1 83 ? -37.264 25.963 25.618 1.00 58.22 83 ASN A N 1
ATOM 663 C CA . ASN A 1 83 ? -37.595 27.158 26.399 1.00 58.22 83 ASN A CA 1
ATOM 664 C C . ASN A 1 83 ? -36.638 28.320 26.109 1.00 58.22 83 ASN A C 1
ATOM 666 O O . ASN A 1 83 ? -37.084 29.458 26.021 1.00 58.22 83 ASN A O 1
ATOM 670 N N . PHE A 1 84 ? -35.348 28.044 25.891 1.00 57.22 84 PHE A N 1
ATOM 671 C CA . PHE A 1 84 ? -34.391 29.076 25.495 1.00 57.22 84 PHE A CA 1
ATOM 672 C C . PHE A 1 84 ? -34.772 29.694 24.142 1.00 57.22 84 PHE A C 1
ATOM 674 O O . PHE A 1 84 ? -34.804 30.909 24.023 1.00 57.22 84 PHE A O 1
ATOM 681 N N . TYR A 1 85 ? -35.169 28.890 23.149 1.00 54.06 85 TYR A N 1
ATOM 682 C CA . TYR A 1 85 ? -35.619 29.410 21.849 1.00 54.06 85 TYR A CA 1
ATOM 683 C C . TYR A 1 85 ? -36.925 30.221 21.918 1.00 54.06 85 TYR A C 1
ATOM 685 O O . TYR A 1 85 ? -37.089 31.160 21.143 1.00 54.06 85 TYR A O 1
ATOM 693 N N . LEU A 1 86 ? -37.840 29.898 22.839 1.00 56.94 86 LEU A N 1
ATOM 694 C CA . LEU A 1 86 ? -39.093 30.645 23.018 1.00 56.94 86 LEU A CA 1
ATOM 695 C C . LEU A 1 86 ? -38.911 31.963 23.791 1.00 56.94 86 LEU A C 1
ATOM 697 O O . LEU A 1 86 ? -39.659 32.902 23.549 1.00 56.94 86 LEU A O 1
ATOM 701 N N . THR A 1 87 ? -37.915 32.067 24.676 1.00 53.34 87 THR A N 1
ATOM 702 C CA . THR A 1 87 ? -37.617 33.302 25.431 1.00 53.34 87 THR A CA 1
ATOM 703 C C . THR A 1 87 ? -36.853 34.352 24.616 1.00 53.34 87 THR A C 1
ATOM 705 O O . THR A 1 87 ? -36.912 35.525 24.952 1.00 53.34 87 THR A O 1
ATOM 708 N N . ILE A 1 88 ? -36.150 33.975 23.542 1.00 56.12 88 ILE A N 1
ATOM 709 C CA . ILE A 1 88 ? -35.427 34.942 22.684 1.00 56.12 88 ILE A CA 1
ATOM 710 C C . ILE A 1 88 ? -36.347 35.526 21.593 1.00 56.12 88 ILE A C 1
ATOM 712 O O . ILE A 1 88 ? -35.991 36.501 20.941 1.00 56.12 88 ILE A O 1
ATOM 716 N N . ASN A 1 89 ? -37.517 34.920 21.370 1.00 48.75 89 ASN A N 1
ATOM 717 C CA . ASN A 1 89 ? -38.425 35.247 20.267 1.00 48.75 89 ASN A CA 1
ATOM 718 C C . ASN A 1 89 ? -39.744 35.892 20.745 1.00 48.75 89 ASN A C 1
ATOM 720 O O . ASN A 1 89 ? -40.746 35.827 20.032 1.00 48.75 89 ASN A O 1
ATOM 724 N N . ASN A 1 90 ? -39.745 36.458 21.958 1.00 44.78 90 ASN A N 1
ATOM 725 C CA . ASN A 1 90 ? -40.857 37.193 22.565 1.00 44.78 90 ASN A CA 1
ATOM 726 C C . ASN A 1 90 ? -40.330 38.457 23.252 1.00 44.78 90 ASN A C 1
ATOM 728 O O . ASN A 1 90 ? -39.437 38.303 24.116 1.00 44.78 90 ASN A O 1
#

pLDDT: mean 71.88, std 14.73, range [44.78, 96.69]